Protein AF-A0A963LM07-F1 (a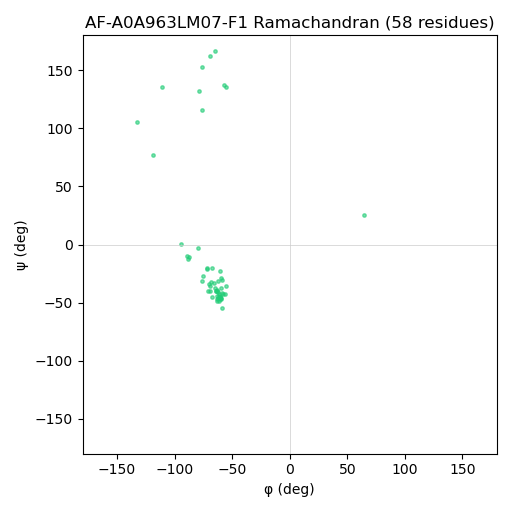fdb_monomer)

Structure (mmCIF, N/CA/C/O backbone):
data_AF-A0A963LM07-F1
#
_entry.id   AF-A0A963LM07-F1
#
loop_
_atom_site.group_PDB
_atom_site.id
_atom_site.type_symbol
_atom_site.label_atom_id
_atom_site.label_alt_id
_atom_site.label_comp_id
_atom_site.label_asym_id
_atom_site.label_entity_id
_atom_site.label_seq_id
_atom_site.pdbx_PDB_ins_code
_atom_site.Cartn_x
_atom_site.Cartn_y
_atom_site.Cartn_z
_atom_site.occupancy
_atom_site.B_iso_or_equiv
_atom_site.auth_seq_id
_atom_site.auth_comp_id
_atom_site.auth_asym_id
_atom_site.auth_atom_id
_atom_site.pdbx_PDB_model_num
ATOM 1 N N . MET A 1 1 ? 23.795 5.122 9.486 1.00 52.38 1 MET A N 1
ATOM 2 C CA . MET A 1 1 ? 22.327 5.145 9.318 1.00 52.38 1 MET A CA 1
ATOM 3 C C . MET A 1 1 ? 22.026 4.322 8.076 1.00 52.38 1 MET A C 1
ATOM 5 O O . MET A 1 1 ? 22.524 4.685 7.019 1.00 52.38 1 MET A O 1
ATOM 9 N N . MET A 1 2 ? 21.375 3.162 8.205 1.00 58.81 2 MET A N 1
ATOM 10 C CA . MET A 1 2 ? 20.991 2.372 7.028 1.00 58.81 2 MET A CA 1
ATOM 11 C C . MET A 1 2 ? 19.777 3.048 6.397 1.00 58.81 2 MET A C 1
ATOM 13 O O . MET A 1 2 ? 18.747 3.186 7.051 1.00 58.81 2 MET A O 1
ATOM 17 N N . GLN A 1 3 ? 19.937 3.547 5.175 1.00 79.44 3 GLN A N 1
ATOM 18 C CA . GLN A 1 3 ? 18.822 4.066 4.391 1.00 79.44 3 GLN A CA 1
ATOM 19 C C . GLN A 1 3 ? 18.080 2.860 3.805 1.00 79.44 3 GLN A C 1
ATOM 21 O O . GLN A 1 3 ? 18.755 1.969 3.281 1.00 79.44 3 GLN A O 1
ATOM 26 N N . PRO A 1 4 ? 16.742 2.791 3.909 1.00 82.88 4 PRO A N 1
ATOM 27 C CA . PRO A 1 4 ? 15.991 1.706 3.293 1.00 82.88 4 PRO A CA 1
ATOM 28 C C . PRO A 1 4 ? 16.280 1.680 1.792 1.00 82.88 4 PRO A C 1
ATOM 30 O O . PRO A 1 4 ? 16.348 2.727 1.143 1.00 82.88 4 PRO A O 1
ATOM 33 N N . SER A 1 5 ? 16.477 0.485 1.243 1.00 89.81 5 SER A N 1
AT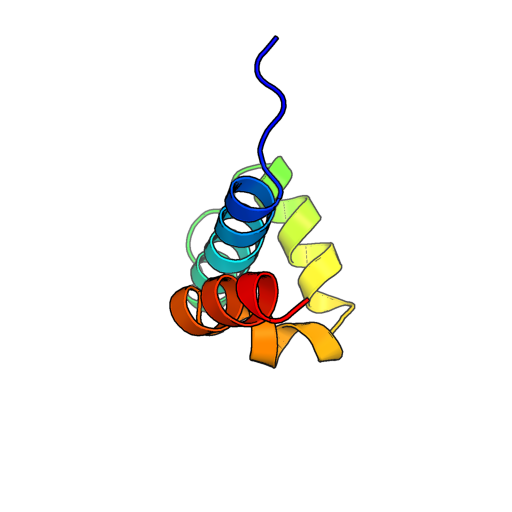OM 34 C CA . SER A 1 5 ? 16.606 0.331 -0.201 1.00 89.81 5 SER A CA 1
ATOM 35 C C . SER A 1 5 ? 15.259 0.602 -0.877 1.00 89.81 5 SER A C 1
ATOM 37 O O . SER A 1 5 ? 14.200 0.522 -0.251 1.00 89.81 5 SER A O 1
ATOM 39 N N . GLN A 1 6 ? 15.272 0.866 -2.185 1.00 89.56 6 GLN A N 1
ATOM 40 C CA . GLN A 1 6 ? 14.034 1.000 -2.960 1.00 89.56 6 GLN A CA 1
ATOM 41 C C . GLN A 1 6 ? 13.143 -0.251 -2.816 1.00 89.56 6 GLN A C 1
ATOM 43 O O . GLN A 1 6 ? 11.922 -0.145 -2.721 1.00 89.56 6 GLN A O 1
ATOM 48 N N . ALA A 1 7 ? 13.754 -1.438 -2.724 1.00 92.19 7 ALA A N 1
ATOM 49 C CA . ALA A 1 7 ? 13.041 -2.698 -2.545 1.00 92.19 7 ALA A CA 1
ATOM 50 C C . ALA A 1 7 ? 12.379 -2.811 -1.160 1.00 92.19 7 ALA A C 1
ATOM 52 O O . ALA A 1 7 ? 11.314 -3.413 -1.037 1.00 92.19 7 ALA A O 1
ATOM 53 N N . ASP A 1 8 ? 12.971 -2.216 -0.122 1.00 93.00 8 ASP A N 1
ATOM 54 C CA . ASP A 1 8 ? 12.368 -2.171 1.217 1.00 93.00 8 ASP A CA 1
ATOM 55 C C . ASP A 1 8 ? 11.142 -1.260 1.236 1.00 93.00 8 ASP A C 1
ATOM 57 O O . ASP A 1 8 ? 10.107 -1.623 1.796 1.00 93.00 8 ASP A O 1
ATOM 61 N N . VAL A 1 9 ? 11.220 -0.119 0.546 1.00 92.62 9 VAL A N 1
ATOM 62 C CA . VAL A 1 9 ? 10.070 0.771 0.349 1.00 92.62 9 VAL A CA 1
ATOM 63 C C . VAL A 1 9 ? 8.961 0.043 -0.414 1.00 92.62 9 VAL A C 1
ATOM 65 O O . VAL A 1 9 ? 7.804 0.081 0.002 1.00 92.62 9 VAL A O 1
ATOM 68 N N . ARG A 1 10 ? 9.299 -0.700 -1.477 1.00 94.19 10 ARG A N 1
ATOM 69 C CA . ARG A 1 10 ? 8.313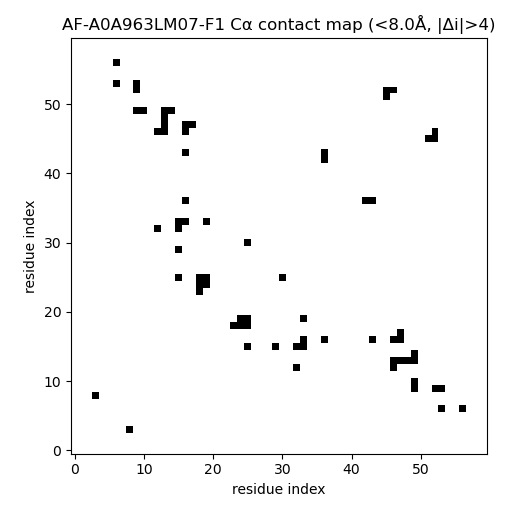 -1.482 -2.236 1.00 94.19 10 ARG A CA 1
ATOM 70 C C . ARG A 1 10 ? 7.621 -2.534 -1.369 1.00 94.19 10 ARG A C 1
ATOM 72 O O . ARG A 1 10 ? 6.393 -2.622 -1.379 1.00 94.19 10 ARG A O 1
ATOM 79 N N . ARG A 1 11 ? 8.392 -3.287 -0.577 1.00 95.19 11 ARG A N 1
ATOM 80 C CA . ARG A 1 11 ? 7.863 -4.266 0.387 1.00 95.19 11 ARG A CA 1
ATOM 81 C C . ARG A 1 11 ? 6.925 -3.625 1.396 1.00 95.19 11 ARG A C 1
ATOM 83 O O . ARG A 1 11 ? 5.870 -4.191 1.669 1.00 95.19 11 ARG A O 1
ATOM 90 N N . PHE A 1 12 ? 7.285 -2.450 1.907 1.00 95.75 12 PHE A N 1
ATOM 91 C CA . PHE A 1 12 ? 6.449 -1.706 2.838 1.00 95.75 12 PHE A CA 1
ATOM 92 C C . PHE A 1 12 ? 5.081 -1.375 2.227 1.00 95.75 12 PHE A C 1
ATOM 94 O O . PHE A 1 12 ? 4.065 -1.780 2.784 1.00 95.75 12 PHE A O 1
ATOM 101 N N . PHE A 1 13 ? 5.027 -0.731 1.057 1.00 96.12 13 PHE A N 1
ATOM 102 C CA . PHE A 1 13 ? 3.745 -0.360 0.439 1.00 96.12 13 PHE A CA 1
ATOM 103 C C . PHE A 1 13 ? 2.895 -1.575 0.041 1.00 96.12 13 PHE A C 1
ATOM 105 O O . PHE A 1 13 ? 1.686 -1.567 0.273 1.00 96.12 13 PHE A O 1
ATOM 112 N N . CYS A 1 14 ? 3.506 -2.641 -0.492 1.00 96.88 14 CYS A N 1
ATOM 113 C CA . CYS A 1 14 ? 2.776 -3.878 -0.804 1.00 96.88 14 CYS A CA 1
ATOM 114 C C . CYS A 1 14 ? 2.213 -4.526 0.475 1.00 96.88 14 CYS A C 1
ATOM 116 O O . CYS A 1 14 ? 1.071 -4.983 0.500 1.00 96.88 14 CYS A O 1
ATOM 118 N N . GLY A 1 15 ? 2.990 -4.519 1.563 1.00 97.19 15 GLY A N 1
ATOM 119 C CA . GLY A 1 15 ? 2.559 -5.010 2.871 1.00 97.19 15 GLY A CA 1
ATOM 120 C C . GLY A 1 15 ? 1.397 -4.203 3.452 1.00 97.19 15 GLY A C 1
ATOM 121 O O . GLY A 1 15 ? 0.404 -4.792 3.879 1.00 97.19 15 GLY A O 1
ATOM 122 N N . VAL A 1 16 ? 1.478 -2.869 3.415 1.00 97.69 16 VAL A N 1
ATOM 123 C CA . VAL A 1 16 ? 0.390 -1.976 3.850 1.00 97.69 16 VAL A CA 1
ATOM 124 C C . VAL A 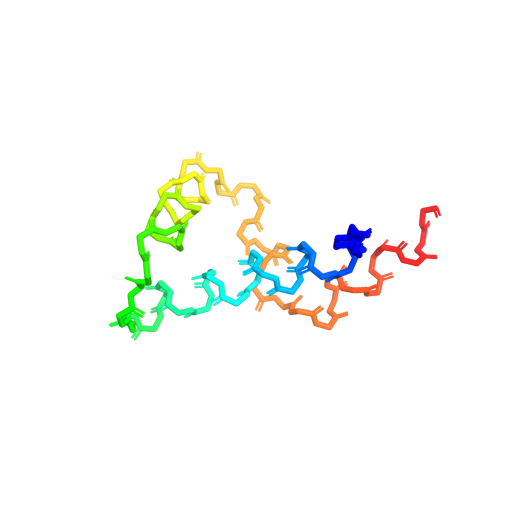1 16 ? -0.876 -2.232 3.037 1.00 97.69 16 VAL A C 1
ATOM 126 O O . VAL A 1 16 ? -1.949 -2.385 3.619 1.00 97.69 16 VAL A O 1
ATOM 129 N N . TYR A 1 17 ? -0.763 -2.333 1.710 1.00 97.25 17 TYR A N 1
ATOM 130 C CA . TYR A 1 17 ? -1.906 -2.602 0.839 1.00 97.25 17 TYR A CA 1
ATOM 131 C C . TYR A 1 17 ? -2.578 -3.943 1.169 1.00 97.25 17 TYR A C 1
ATOM 133 O O . TYR A 1 17 ? -3.801 -4.010 1.318 1.00 97.25 17 TYR A O 1
ATOM 141 N N . ALA A 1 18 ? -1.786 -5.002 1.363 1.00 97.06 18 ALA A N 1
ATOM 142 C CA . ALA A 1 18 ? -2.293 -6.317 1.744 1.00 97.06 18 ALA A CA 1
ATOM 143 C C . ALA A 1 18 ? -2.997 -6.295 3.112 1.00 97.06 18 ALA A C 1
ATOM 145 O O . ALA A 1 18 ? -4.113 -6.808 3.235 1.00 97.06 18 ALA A O 1
ATOM 146 N N . LYS A 1 19 ? -2.387 -5.662 4.125 1.00 97.44 19 LYS A N 1
ATOM 147 C CA . LYS A 1 19 ? -2.976 -5.510 5.466 1.00 97.44 19 LYS A CA 1
ATOM 148 C C . LYS A 1 19 ? -4.291 -4.734 5.423 1.00 97.44 19 LYS A C 1
ATOM 150 O O . LYS A 1 19 ? -5.283 -5.196 5.987 1.00 97.44 19 LYS A O 1
ATOM 155 N N . ALA A 1 20 ? -4.315 -3.603 4.715 1.00 96.31 20 ALA A N 1
ATOM 156 C CA . ALA A 1 20 ? -5.499 -2.762 4.570 1.00 96.31 20 ALA A CA 1
ATOM 157 C C . ALA A 1 20 ? -6.653 -3.530 3.907 1.00 96.31 20 ALA A C 1
ATOM 159 O O . ALA A 1 20 ? -7.775 -3.524 4.413 1.00 96.31 20 ALA A O 1
ATOM 160 N N . ARG A 1 21 ? -6.375 -4.275 2.826 1.00 95.44 21 ARG A N 1
ATOM 161 C CA . ARG A 1 21 ? -7.381 -5.100 2.135 1.00 95.44 21 ARG A CA 1
ATOM 162 C C . ARG A 1 21 ? -7.888 -6.261 2.994 1.00 95.44 21 ARG A C 1
ATOM 164 O O . ARG A 1 21 ? -9.051 -6.640 2.882 1.00 95.44 21 ARG A O 1
ATOM 171 N N . ALA A 1 22 ? -7.030 -6.819 3.844 1.00 96.81 22 ALA A N 1
ATOM 172 C CA . ALA A 1 22 ? -7.386 -7.878 4.781 1.00 96.81 22 ALA A CA 1
ATOM 173 C C . ALA A 1 22 ? -8.093 -7.365 6.053 1.00 96.81 22 ALA A C 1
ATOM 175 O O . ALA A 1 22 ? -8.467 -8.179 6.896 1.00 96.81 22 ALA A O 1
ATOM 176 N N . GLY A 1 23 ? -8.263 -6.046 6.217 1.00 95.25 23 GLY A N 1
ATOM 177 C CA . GLY A 1 23 ? -8.839 -5.450 7.426 1.00 95.25 23 GLY A CA 1
ATOM 178 C C . GLY A 1 23 ? -7.983 -5.670 8.678 1.00 95.25 23 GLY A C 1
ATOM 179 O O . GLY A 1 23 ? -8.511 -5.708 9.788 1.00 95.25 23 GLY A O 1
ATOM 180 N N . GLN A 1 24 ? -6.673 -5.870 8.509 1.00 97.38 24 GLN A N 1
ATOM 181 C CA . GLN A 1 24 ? -5.749 -6.048 9.625 1.00 97.38 24 GLN A CA 1
ATOM 182 C C . GLN A 1 24 ? -5.446 -4.701 10.296 1.00 97.38 24 GLN A C 1
ATOM 184 O O . GLN A 1 24 ? -5.485 -3.666 9.626 1.00 97.38 24 GLN A O 1
ATOM 189 N N . PRO A 1 25 ? -5.113 -4.691 11.600 1.00 96.62 25 PRO A N 1
ATOM 190 C CA . PRO A 1 25 ? -4.641 -3.485 12.267 1.00 96.62 25 PRO A CA 1
ATOM 191 C C . PRO A 1 25 ? -3.428 -2.893 11.544 1.00 96.62 25 PRO A C 1
ATOM 193 O O . PRO A 1 25 ? -2.508 -3.620 11.166 1.00 96.62 25 PRO A O 1
ATOM 196 N N . LEU A 1 26 ? -3.445 -1.573 11.377 1.00 97.31 26 LEU A N 1
ATOM 197 C CA . LEU A 1 26 ? -2.372 -0.802 10.764 1.00 97.31 26 LEU A CA 1
ATOM 198 C C . LEU A 1 26 ? -1.695 0.047 11.833 1.00 97.31 26 LEU A C 1
ATOM 200 O O . LEU A 1 26 ? -2.370 0.713 12.623 1.00 97.31 26 LEU A O 1
ATOM 204 N N . ASP A 1 27 ? -0.367 0.074 11.822 1.00 97.69 27 ASP A N 1
ATOM 205 C CA . ASP A 1 27 ? 0.376 1.047 12.618 1.00 97.69 27 ASP A CA 1
ATOM 206 C C . ASP A 1 27 ? 0.102 2.477 12.119 1.00 97.69 27 ASP A C 1
ATOM 208 O O . ASP A 1 27 ? -0.425 2.699 11.025 1.00 97.69 27 ASP A O 1
ATOM 212 N N . ALA A 1 28 ? 0.488 3.491 12.899 1.00 97.19 28 ALA A N 1
ATOM 213 C CA . ALA A 1 28 ? 0.225 4.891 12.546 1.00 97.19 28 ALA A CA 1
ATOM 214 C C . ALA A 1 28 ? 0.798 5.276 11.167 1.00 97.19 28 ALA A C 1
ATOM 216 O O . ALA A 1 28 ? 0.121 5.921 10.367 1.00 97.19 28 ALA A O 1
ATOM 217 N N . ILE A 1 29 ? 2.022 4.835 10.857 1.00 96.38 29 ILE A N 1
ATOM 218 C CA . ILE A 1 29 ? 2.647 5.082 9.549 1.00 96.38 29 ILE A CA 1
ATOM 219 C C . ILE A 1 29 ? 1.957 4.306 8.420 1.00 96.38 29 ILE A C 1
ATOM 221 O O . ILE A 1 29 ? 1.802 4.825 7.317 1.00 96.38 29 ILE A O 1
ATOM 225 N N . GLU A 1 30 ? 1.495 3.089 8.700 1.00 97.69 30 GLU A N 1
ATOM 226 C CA . GLU A 1 30 ? 0.774 2.255 7.738 1.00 97.69 30 GLU A CA 1
ATOM 227 C C . GLU A 1 30 ? -0.614 2.829 7.451 1.00 97.69 30 GLU A C 1
ATOM 229 O O . GLU A 1 30 ? -1.074 2.776 6.318 1.00 97.69 30 GLU A O 1
ATOM 234 N N . THR A 1 31 ? -1.252 3.452 8.443 1.00 97.44 31 THR A N 1
ATOM 235 C CA . THR A 1 31 ? -2.534 4.142 8.277 1.00 97.44 31 THR A CA 1
ATOM 236 C C . THR A 1 31 ? -2.393 5.311 7.306 1.00 97.44 31 THR A C 1
ATOM 238 O O . THR A 1 31 ? -3.158 5.403 6.346 1.00 97.44 31 THR A O 1
ATOM 241 N N . LEU A 1 32 ? -1.371 6.154 7.489 1.00 97.31 32 LEU A N 1
ATOM 242 C CA . LEU A 1 32 ? -1.076 7.254 6.564 1.00 97.31 32 LEU A CA 1
ATOM 243 C C . LEU A 1 32 ? -0.785 6.739 5.147 1.00 97.31 32 LEU A C 1
ATOM 245 O O . LEU A 1 32 ? -1.361 7.235 4.180 1.00 97.31 32 LEU A O 1
ATOM 249 N N . ALA A 1 33 ? 0.059 5.711 5.028 1.00 96.88 33 ALA A N 1
ATOM 250 C CA . ALA A 1 33 ? 0.379 5.102 3.741 1.00 96.88 33 ALA A CA 1
ATOM 251 C C . ALA A 1 33 ? -0.858 4.472 3.079 1.00 96.88 33 ALA A C 1
ATOM 253 O O . ALA A 1 33 ? -1.041 4.617 1.876 1.00 96.88 33 ALA A O 1
ATOM 254 N N . SER A 1 34 ? -1.735 3.821 3.849 1.00 96.94 34 SER A N 1
ATOM 255 C CA . SER A 1 34 ? -2.971 3.219 3.337 1.00 96.94 34 SER A CA 1
ATOM 256 C C . SER A 1 34 ? -3.948 4.263 2.802 1.00 96.94 34 SER A C 1
ATOM 258 O O . SER A 1 34 ? -4.562 4.026 1.765 1.00 96.94 34 SER A O 1
ATOM 260 N N . GLY A 1 35 ? -4.043 5.427 3.456 1.00 96.94 35 GLY A N 1
ATOM 261 C CA . GLY A 1 35 ? -4.838 6.556 2.975 1.00 96.94 35 GLY A CA 1
ATOM 262 C C . GLY A 1 35 ? -4.330 7.052 1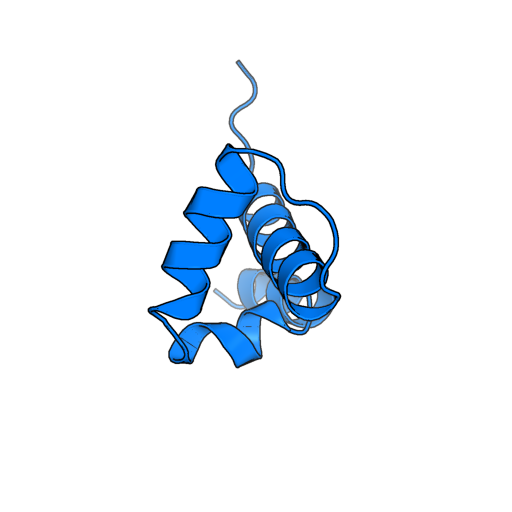.626 1.00 96.94 35 GLY A C 1
ATOM 263 O O . GLY A 1 35 ? -5.099 7.129 0.675 1.00 96.94 35 GLY A O 1
ATOM 264 N N . TRP A 1 36 ? -3.017 7.263 1.511 1.00 96.31 36 TRP A N 1
ATOM 265 C CA . TRP A 1 36 ? -2.402 7.641 0.239 1.00 96.31 36 TRP A CA 1
ATOM 266 C C . TRP A 1 36 ? -2.620 6.578 -0.849 1.00 96.31 36 TRP A C 1
ATOM 268 O O . TRP A 1 36 ? -3.036 6.906 -1.953 1.00 96.31 36 TRP A O 1
ATOM 278 N N . ILE A 1 37 ? -2.425 5.288 -0.546 1.00 96.19 37 ILE A N 1
ATOM 279 C CA . ILE A 1 37 ? -2.693 4.214 -1.517 1.00 96.19 37 ILE A CA 1
ATOM 280 C C . ILE A 1 37 ? -4.162 4.243 -1.963 1.00 96.19 37 ILE A C 1
ATOM 282 O O . ILE A 1 37 ? -4.440 4.077 -3.146 1.00 96.19 37 ILE A O 1
ATOM 286 N N . ALA A 1 38 ? -5.112 4.460 -1.050 1.00 95.25 38 ALA A N 1
ATOM 287 C CA . ALA A 1 38 ? -6.536 4.510 -1.381 1.00 95.25 38 ALA A CA 1
ATOM 288 C C . ALA A 1 38 ? -6.886 5.656 -2.347 1.00 95.25 38 ALA A C 1
ATOM 290 O O . ALA A 1 38 ? -7.781 5.490 -3.175 1.00 95.25 38 ALA A O 1
ATOM 291 N N . GLU A 1 39 ? -6.163 6.776 -2.280 1.00 97.06 39 GLU A N 1
ATOM 292 C CA . GLU A 1 3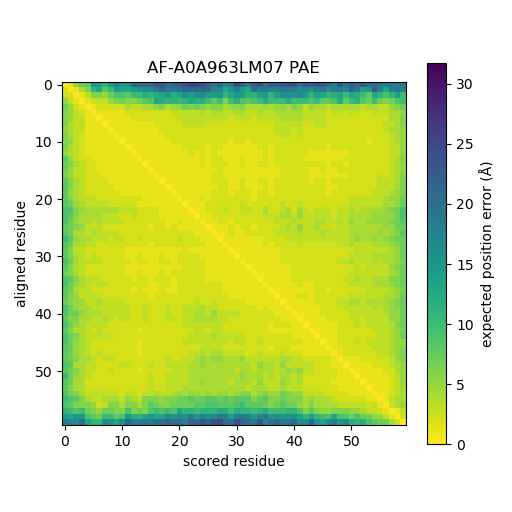9 ? -6.309 7.909 -3.202 1.00 97.06 39 GLU A CA 1
ATOM 293 C C . GLU A 1 39 ? -5.763 7.618 -4.611 1.00 97.06 39 GLU A C 1
ATOM 295 O O . GLU A 1 39 ? -6.187 8.266 -5.567 1.00 97.06 39 GLU A O 1
ATOM 300 N N . HIS A 1 40 ? -4.885 6.619 -4.756 1.00 95.19 40 HIS A N 1
ATOM 301 C CA . HIS A 1 40 ? -4.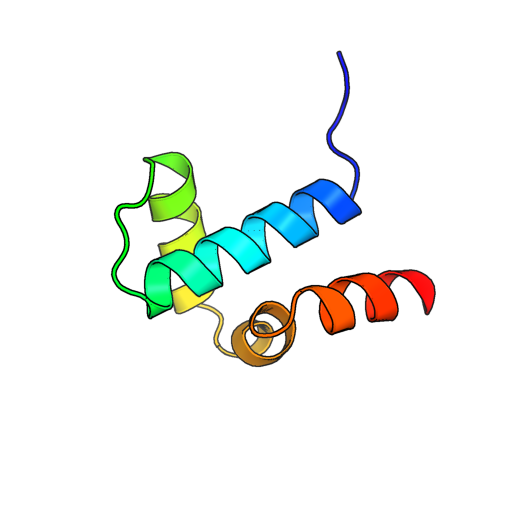200 6.283 -6.006 1.00 95.19 40 HIS A CA 1
ATOM 302 C C . HIS A 1 40 ? -4.526 4.860 -6.507 1.00 95.19 40 HIS A C 1
ATOM 304 O O . HIS A 1 40 ? -3.708 3.937 -6.367 1.00 95.19 40 HIS A O 1
ATOM 310 N N . PRO A 1 41 ? -5.712 4.642 -7.112 1.00 94.19 41 PRO A N 1
ATOM 311 C CA . PRO A 1 41 ? -6.113 3.341 -7.651 1.00 94.19 41 PRO A CA 1
ATOM 312 C C . PRO A 1 41 ? -5.186 2.812 -8.754 1.00 94.19 41 PRO A C 1
ATOM 314 O O . PRO A 1 41 ? -5.106 1.601 -8.955 1.00 94.19 41 PRO A O 1
ATOM 317 N N . GLU A 1 42 ? -4.445 3.685 -9.440 1.00 95.06 42 GLU A N 1
ATOM 318 C CA . GLU A 1 42 ? -3.462 3.316 -10.461 1.00 95.06 42 GLU A CA 1
ATOM 319 C C . GLU A 1 42 ? -2.353 2.399 -9.925 1.00 95.06 42 GLU A C 1
ATOM 321 O O . GLU A 1 42 ? -1.875 1.528 -10.652 1.00 95.06 42 GLU A O 1
ATOM 326 N N . TYR A 1 43 ? -1.991 2.524 -8.645 1.00 91.50 43 TYR A N 1
ATOM 327 C CA . TYR A 1 43 ? -0.956 1.692 -8.028 1.00 91.50 43 TYR A CA 1
ATOM 328 C C . TYR A 1 43 ? -1.507 0.404 -7.415 1.00 91.50 43 TYR A C 1
ATOM 330 O O . TYR A 1 43 ? -0.732 -0.476 -7.052 1.00 91.50 43 TYR A O 1
ATOM 338 N N . HIS A 1 44 ? -2.830 0.237 -7.311 1.00 93.81 44 HIS A N 1
ATOM 339 C CA . HIS A 1 44 ? -3.426 -0.925 -6.637 1.00 93.81 44 HIS A CA 1
ATOM 340 C C . HIS A 1 44 ? -3.041 -2.238 -7.309 1.00 93.81 44 HIS A C 1
ATOM 342 O O . HIS A 1 44 ? -2.704 -3.199 -6.623 1.00 93.81 44 HIS A O 1
ATOM 348 N N . ALA A 1 45 ? -3.053 -2.272 -8.643 1.00 93.44 45 ALA A N 1
ATOM 349 C CA . ALA A 1 45 ? -2.664 -3.460 -9.398 1.00 93.44 45 ALA A CA 1
ATOM 350 C C . ALA A 1 45 ? -1.195 -3.831 -9.147 1.00 93.44 45 ALA A C 1
ATOM 352 O O . ALA A 1 45 ? -0.871 -4.999 -8.956 1.00 93.44 45 ALA A O 1
ATOM 353 N N . GLU A 1 46 ? -0.319 -2.830 -9.092 1.00 91.94 46 GLU A N 1
ATOM 354 C CA . GLU A 1 46 ? 1.113 -3.026 -8.884 1.00 91.94 46 GLU A CA 1
ATOM 355 C C . GLU A 1 46 ? 1.451 -3.366 -7.420 1.00 91.94 46 GLU A C 1
ATOM 357 O O . GLU A 1 46 ? 2.463 -4.003 -7.150 1.00 91.94 46 GLU A O 1
ATOM 362 N N . LEU A 1 47 ? 0.636 -2.934 -6.453 1.00 94.12 47 LEU A N 1
ATOM 363 C CA . LEU A 1 47 ? 0.816 -3.222 -5.023 1.00 94.12 47 LEU A CA 1
ATOM 364 C C . LEU A 1 47 ? 0.149 -4.532 -4.578 1.00 94.12 47 LEU A C 1
ATOM 366 O O . LEU A 1 47 ? 0.413 -5.008 -3.474 1.00 94.12 47 LEU A O 1
ATOM 370 N N . ALA A 1 48 ? -0.709 -5.118 -5.416 1.00 94.31 48 ALA A N 1
ATOM 371 C CA . ALA A 1 48 ? -1.413 -6.362 -5.117 1.00 94.31 48 ALA A CA 1
ATOM 372 C C . ALA A 1 48 ? -0.510 -7.607 -5.147 1.00 94.31 48 ALA A C 1
ATOM 374 O O . ALA A 1 48 ? -0.871 -8.621 -4.548 1.00 94.31 48 ALA A O 1
ATOM 375 N N . ASP A 1 49 ? 0.637 -7.541 -5.826 1.00 92.94 49 ASP A N 1
ATOM 376 C CA . ASP A 1 49 ? 1.584 -8.647 -5.972 1.00 92.94 49 ASP A CA 1
ATOM 377 C C . ASP A 1 49 ? 3.008 -8.155 -5.690 1.00 92.94 49 ASP A C 1
ATOM 379 O O . ASP A 1 49 ? 3.629 -7.463 -6.500 1.00 92.94 49 ASP A O 1
ATOM 383 N N . LEU A 1 50 ? 3.528 -8.528 -4.518 1.00 91.12 50 LEU A N 1
ATOM 384 C CA . LEU A 1 50 ? 4.868 -8.148 -4.086 1.00 91.12 50 LEU A CA 1
ATOM 385 C C . LEU A 1 50 ? 5.961 -8.713 -5.005 1.00 91.12 50 LEU A C 1
ATOM 387 O O . LEU A 1 50 ? 6.943 -8.026 -5.281 1.00 91.12 50 LEU A O 1
ATOM 391 N N . ASP A 1 51 ? 5.816 -9.951 -5.472 1.00 90.88 51 ASP A N 1
ATOM 392 C CA . ASP A 1 51 ? 6.842 -10.582 -6.298 1.00 90.88 51 ASP A CA 1
ATOM 393 C C . ASP A 1 51 ? 6.882 -9.936 -7.684 1.00 90.88 51 ASP A C 1
ATOM 395 O O . ASP A 1 51 ? 7.962 -9.677 -8.216 1.00 90.88 51 ASP A O 1
ATOM 399 N N . ALA A 1 52 ? 5.718 -9.620 -8.261 1.00 90.06 52 ALA A N 1
ATOM 400 C CA . ALA A 1 52 ? 5.641 -8.862 -9.508 1.00 90.06 52 ALA A CA 1
ATOM 401 C C . ALA A 1 52 ? 6.220 -7.448 -9.355 1.00 90.06 52 ALA A C 1
ATOM 403 O O . ALA A 1 52 ? 7.017 -7.029 -10.192 1.00 90.06 52 ALA A O 1
ATOM 404 N N . ALA A 1 53 ? 5.890 -6.760 -8.262 1.00 89.44 53 ALA A N 1
ATOM 405 C CA . ALA A 1 53 ? 6.429 -5.446 -7.926 1.00 89.44 53 ALA A CA 1
ATOM 406 C C . ALA A 1 53 ? 7.957 -5.424 -7.776 1.00 89.44 53 ALA A C 1
ATOM 408 O O . ALA A 1 53 ? 8.603 -4.446 -8.133 1.00 89.44 53 ALA A O 1
ATOM 409 N N . LEU A 1 54 ? 8.554 -6.478 -7.218 1.00 91.31 54 LEU A N 1
ATOM 410 C CA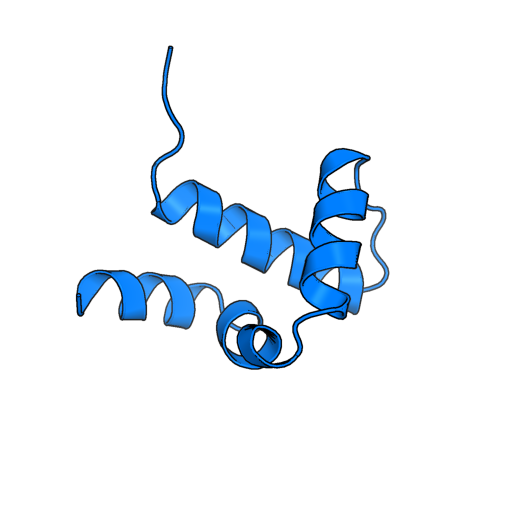 . LEU A 1 54 ? 10.009 -6.571 -7.097 1.00 91.31 54 LEU A CA 1
ATOM 411 C C . LEU A 1 54 ? 10.678 -6.926 -8.428 1.00 91.31 54 LEU A C 1
ATOM 413 O O . LEU A 1 54 ? 11.800 -6.484 -8.668 1.00 91.31 54 LEU A O 1
ATOM 417 N N . ARG A 1 55 ? 10.008 -7.702 -9.290 1.00 90.62 55 ARG A N 1
ATOM 418 C CA . ARG A 1 55 ? 10.504 -8.012 -10.639 1.00 90.62 55 ARG A CA 1
ATOM 419 C C . ARG A 1 55 ? 10.515 -6.780 -11.541 1.00 90.62 55 ARG A C 1
ATOM 421 O O . ARG A 1 55 ? 11.535 -6.533 -12.171 1.00 90.62 55 ARG A O 1
ATOM 428 N N . SER A 1 56 ? 9.449 -5.974 -11.550 1.00 87.19 56 SER A N 1
ATOM 429 C CA . SER A 1 56 ? 9.377 -4.763 -12.389 1.00 87.19 56 SER A CA 1
ATOM 430 C C . SER A 1 56 ? 10.483 -3.751 -12.067 1.00 87.19 56 SER A C 1
ATOM 432 O O . SER A 1 56 ? 10.961 -3.047 -12.948 1.00 87.19 56 SER A O 1
ATOM 434 N N . MET A 1 57 ? 10.960 -3.721 -10.821 1.00 84.50 57 MET A N 1
ATOM 435 C CA . MET A 1 57 ? 12.093 -2.887 -10.405 1.00 84.50 57 MET A CA 1
ATOM 436 C C . MET A 1 57 ? 13.440 -3.309 -11.010 1.00 84.50 57 MET A C 1
ATOM 438 O O . MET A 1 57 ? 14.376 -2.516 -11.004 1.00 84.50 57 MET A O 1
ATOM 442 N N . GLN A 1 58 ? 13.572 -4.552 -11.479 1.00 75.44 58 GLN A N 1
ATOM 443 C CA . GLN A 1 58 ? 14.794 -5.059 -12.116 1.00 75.44 58 GLN A CA 1
ATOM 444 C C . GLN A 1 58 ? 14.826 -4.789 -13.625 1.00 75.44 58 GLN A C 1
ATOM 446 O O . GLN A 1 58 ? 15.856 -5.001 -14.259 1.00 75.44 58 GLN A O 1
ATOM 451 N N . GLU A 1 59 ? 13.703 -4.350 -14.194 1.00 69.38 59 GLU A N 1
ATOM 452 C CA . GLU A 1 59 ? 13.526 -4.102 -15.628 1.00 69.38 59 GLU A CA 1
ATOM 453 C C . GLU A 1 59 ? 13.791 -2.632 -16.015 1.00 69.38 59 GLU A C 1
ATOM 455 O O . GLU A 1 59 ? 13.695 -2.287 -17.193 1.00 69.38 59 GLU A O 1
ATOM 460 N N . VAL A 1 60 ? 14.144 -1.780 -15.040 1.00 54.84 60 VAL A N 1
ATOM 461 C CA . VAL A 1 60 ? 14.413 -0.335 -15.193 1.00 54.84 60 VAL A CA 1
ATOM 462 C C . VAL A 1 60 ? 15.907 -0.030 -15.231 1.00 54.84 60 VAL A C 1
ATOM 464 O O . VAL A 1 60 ? 16.646 -0.560 -14.371 1.00 54.84 60 VAL A O 1
#

Radius of gyration: 11.74 Å; Cα contacts (8 Å, |Δi|>4): 36; chains: 1; bounding box: 31×18×28 Å

Nearest PDB structures (foldseek):
  6n9g-assembly2_B  TM=3.579E-01  e=9.771E+00  Bos taurus

Mean predicted aligned error: 3.82 Å

pLDDT: mean 91.35, std 9.89, range [52.38, 97.69]

Sequence (60 aa):
MMQPSQADVRRFFCGVYAKARAGQPLDAIETLASGWIAEHPEYHAELADLDAALRSMQEV

Solvent-accessible surface area (backbone atoms only — n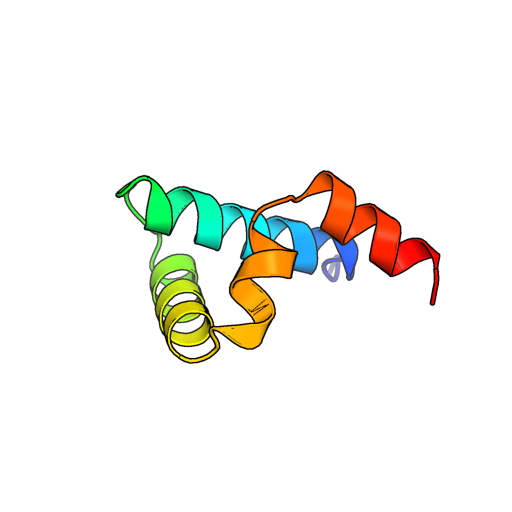ot comparable to full-atom values): 3600 Å² total; per-residue (Å²): 133,89,74,80,50,75,67,52,53,52,51,49,53,21,48,33,48,51,35,58,75,69,71,46,92,64,55,76,69,40,45,56,51,41,54,54,49,69,76,38,66,85,51,47,74,54,34,72,36,60,68,60,45,58,51,57,65,72,76,109

Foldseek 3Di:
DDDDDPLNVLVLLLVLLVCVVVVHDDDPVSVVSNVVVVVPVVCSVLSPDSVSVVVVVVVD

Secondary structure (DSSP, 8-state):
--PPPHHHHHHHHHHHHHHHHTT----HHHHHHHHHHHH-GGGHHHHS-HHHHHHHTT--